Protein AF-A0A5B7JJS6-F1 (afdb_monomer_lite)

Radius of gyration: 20.57 Å; chains: 1; bounding box: 34×34×62 Å

Organism: Portunus trituberculatus (NCBI:txid210409)

Secondary structure (DSSP, 8-state):
--GGGSSS-HHHHHHHTTPPPHHHHHHHHHHHHHHHHHTTSS---HHHH--B-SS--SSS--TTPBPPPP--S-GGGS-SS---------

pLDDT: mean 73.26, std 16.06, range [33.06, 94.62]

Sequence (90 aa):
MVLELKDLTYEERLKEMGLPSIQNRKEQGYLITMYKIVNGIEMIDKEDLVLVTEEPGRTRGHVNKIRKKQCVKDIGKYSFPRERWKVECI

Structure (mmCIF, N/CA/C/O backbone):
data_AF-A0A5B7JJS6-F1
#
_entry.id   AF-A0A5B7JJS6-F1
#
loop_
_atom_site.group_PDB
_atom_site.id
_atom_site.type_symbol
_atom_site.label_atom_id
_atom_site.label_alt_id
_atom_site.label_comp_id
_atom_site.label_asym_id
_atom_site.label_entity_id
_atom_site.label_seq_id
_atom_site.pdbx_PDB_ins_code
_atom_site.Cartn_x
_atom_site.Cartn_y
_atom_site.Cartn_z
_atom_site.occupancy
_atom_site.B_iso_or_equiv
_atom_site.auth_seq_id
_atom_site.auth_comp_id
_atom_site.auth_asym_id
_atom_site.auth_atom_id
_atom_site.pdbx_PDB_model_num
ATOM 1 N N . MET A 1 1 ? 9.609 -14.247 -20.685 1.00 58.09 1 MET A N 1
ATOM 2 C CA . MET A 1 1 ? 10.302 -13.005 -21.092 1.00 58.09 1 MET A CA 1
ATOM 3 C C . MET A 1 1 ? 10.039 -12.807 -22.570 1.00 58.09 1 MET A C 1
ATOM 5 O O . MET A 1 1 ? 10.310 -13.733 -23.321 1.00 58.09 1 MET A O 1
ATOM 9 N N . VAL A 1 2 ? 9.473 -11.667 -22.965 1.00 73.56 2 VAL A N 1
ATOM 10 C CA . VAL A 1 2 ? 9.298 -11.312 -24.382 1.00 73.56 2 VAL A CA 1
ATOM 11 C C . VAL A 1 2 ? 10.684 -11.006 -24.956 1.00 73.56 2 VAL A C 1
ATOM 13 O O . VAL A 1 2 ? 11.428 -10.231 -24.357 1.00 73.56 2 VAL A O 1
ATOM 16 N N . LEU A 1 3 ? 11.065 -11.681 -26.043 1.00 75.38 3 LEU A N 1
ATOM 17 C CA . LEU A 1 3 ? 12.421 -11.616 -26.609 1.00 75.38 3 LEU A CA 1
ATOM 18 C C . LEU A 1 3 ? 12.774 -10.218 -27.139 1.00 75.38 3 LEU A C 1
ATOM 20 O O . LEU A 1 3 ? 13.924 -9.813 -27.024 1.00 75.38 3 LEU 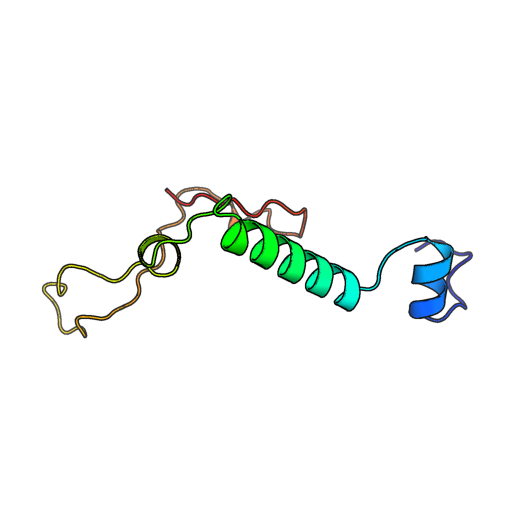A O 1
ATOM 24 N N . GLU A 1 4 ? 11.779 -9.473 -27.616 1.00 75.69 4 GLU A N 1
ATOM 25 C CA . GLU A 1 4 ? 11.909 -8.140 -28.227 1.00 75.69 4 GLU A CA 1
ATOM 26 C C . GLU A 1 4 ? 12.267 -7.028 -27.228 1.00 75.69 4 GLU A C 1
ATOM 28 O O . GLU A 1 4 ? 12.685 -5.946 -27.615 1.00 75.69 4 GLU A O 1
ATOM 33 N N . LEU A 1 5 ? 12.140 -7.298 -25.927 1.00 77.06 5 LEU A N 1
ATOM 34 C CA . LEU A 1 5 ? 12.349 -6.316 -24.862 1.00 77.06 5 LEU A CA 1
ATOM 35 C C . LEU A 1 5 ? 13.626 -6.580 -24.051 1.00 77.06 5 LEU A C 1
ATOM 37 O O . LEU A 1 5 ? 13.821 -5.979 -22.994 1.00 77.06 5 LEU A O 1
ATOM 41 N N . LYS A 1 6 ? 14.472 -7.523 -24.484 1.00 79.69 6 LYS A N 1
ATOM 42 C CA . LYS A 1 6 ? 15.658 -7.944 -23.721 1.00 79.69 6 LYS A CA 1
ATOM 43 C C . LYS A 1 6 ? 16.703 -6.843 -23.578 1.00 79.69 6 LYS A C 1
ATOM 45 O O . LYS A 1 6 ? 17.276 -6.721 -22.498 1.00 79.69 6 LYS A O 1
ATOM 50 N N . ASP A 1 7 ? 16.901 -6.060 -24.631 1.00 87.25 7 ASP A N 1
ATOM 51 C CA . ASP A 1 7 ? 17.984 -5.073 -24.711 1.00 87.25 7 ASP A CA 1
ATOM 52 C C . ASP A 1 7 ? 17.595 -3.713 -24.118 1.00 87.25 7 ASP A C 1
ATOM 54 O O . ASP A 1 7 ? 18.442 -2.852 -23.899 1.00 87.25 7 ASP A O 1
ATOM 58 N N . LEU A 1 8 ? 16.310 -3.532 -23.805 1.00 85.50 8 LEU A N 1
ATOM 59 C CA . LEU A 1 8 ? 15.780 -2.303 -23.234 1.00 85.50 8 LEU A CA 1
ATOM 60 C C . LEU A 1 8 ? 16.012 -2.236 -21.722 1.00 85.50 8 LEU A C 1
ATOM 62 O O . LEU A 1 8 ? 15.913 -3.230 -20.978 1.00 85.50 8 LEU A O 1
ATOM 66 N N . THR A 1 9 ? 16.241 -1.024 -21.227 1.00 90.50 9 THR A N 1
ATOM 67 C CA . THR A 1 9 ? 16.277 -0.768 -19.786 1.00 90.50 9 THR A CA 1
ATOM 68 C C . THR A 1 9 ? 14.904 -1.028 -19.162 1.00 90.50 9 THR A C 1
ATOM 70 O O . THR A 1 9 ? 13.874 -1.076 -19.835 1.00 90.50 9 THR A O 1
ATOM 73 N N . TYR A 1 10 ? 14.866 -1.252 -17.849 1.00 85.31 10 TYR A N 1
ATOM 74 C CA . TYR A 1 10 ? 13.618 -1.567 -17.149 1.00 85.31 10 TYR A CA 1
ATOM 75 C C . TYR A 1 10 ? 12.535 -0.487 -17.340 1.00 85.31 10 TYR A C 1
ATOM 77 O O . TYR A 1 10 ? 11.374 -0.816 -17.573 1.00 85.31 10 TYR A O 1
ATOM 85 N N . GLU A 1 11 ? 12.924 0.789 -17.312 1.00 86.25 11 GLU A N 1
ATOM 86 C CA . GLU A 1 11 ? 12.007 1.920 -17.499 1.00 86.25 11 GLU A CA 1
ATOM 87 C C . GLU A 1 11 ? 11.475 2.014 -18.935 1.00 86.25 11 GLU A C 1
ATOM 89 O O . GLU A 1 11 ? 10.295 2.290 -19.148 1.00 86.25 11 GLU A O 1
ATOM 94 N N . GLU A 1 12 ? 12.312 1.741 -19.937 1.00 88.50 12 GLU A N 1
ATOM 95 C CA . GLU A 1 12 ? 11.891 1.702 -21.344 1.00 88.50 12 GLU A CA 1
ATOM 96 C C . GLU A 1 12 ? 10.927 0.548 -21.602 1.00 88.50 12 GLU A C 1
ATOM 98 O O . GLU A 1 12 ? 9.904 0.734 -22.254 1.00 88.50 12 GLU A O 1
ATOM 103 N N . ARG A 1 13 ? 11.184 -0.621 -21.004 1.00 89.7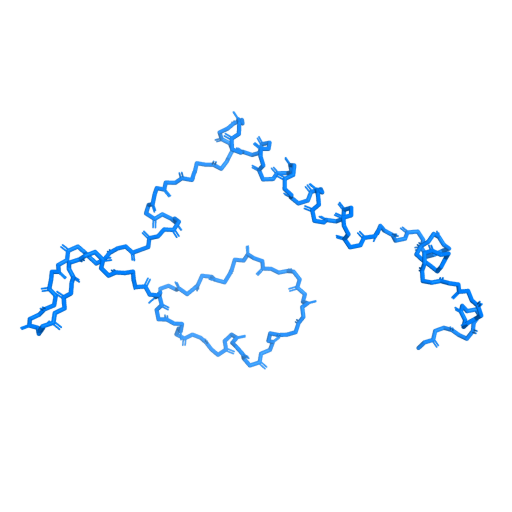5 13 ARG A N 1
ATOM 104 C CA . ARG A 1 13 ? 10.259 -1.761 -21.053 1.00 89.75 13 ARG A CA 1
ATOM 105 C C . ARG A 1 13 ? 8.899 -1.428 -20.459 1.00 89.75 13 ARG A C 1
ATOM 107 O O . ARG A 1 13 ? 7.879 -1.848 -20.999 1.00 89.75 13 ARG A O 1
ATOM 114 N N . LEU A 1 14 ? 8.875 -0.707 -19.339 1.00 88.94 14 LEU A N 1
ATOM 115 C CA . LEU A 1 14 ? 7.625 -0.261 -18.728 1.00 88.94 14 LEU A CA 1
ATOM 116 C C . LEU A 1 14 ? 6.855 0.675 -19.662 1.00 88.94 14 LEU A C 1
ATOM 118 O O . LEU A 1 14 ? 5.652 0.488 -19.827 1.00 88.94 14 LEU A O 1
ATOM 122 N N . LYS A 1 15 ? 7.542 1.625 -20.308 1.00 88.69 15 LYS A N 1
ATOM 123 C CA . LYS A 1 15 ? 6.927 2.543 -21.278 1.00 88.69 15 LYS A CA 1
ATOM 124 C C . LYS A 1 15 ? 6.381 1.813 -22.504 1.00 88.69 15 LYS A C 1
ATOM 126 O O . LYS A 1 15 ? 5.230 2.043 -22.854 1.00 88.69 15 LYS A O 1
ATOM 131 N N . GLU A 1 16 ? 7.161 0.909 -23.091 1.00 90.19 16 GLU A N 1
ATOM 132 C CA . GLU A 1 16 ? 6.765 0.130 -24.273 1.00 90.19 16 GLU A CA 1
ATOM 133 C C . GLU A 1 16 ? 5.543 -0.755 -23.987 1.00 90.19 16 GLU A C 1
ATOM 135 O O . GLU A 1 16 ? 4.611 -0.838 -24.780 1.00 90.19 16 GLU A O 1
ATOM 140 N N . MET A 1 17 ? 5.489 -1.366 -22.799 1.00 88.12 17 MET A N 1
ATOM 141 C CA . MET A 1 17 ? 4.333 -2.157 -22.363 1.00 88.12 17 MET A CA 1
ATOM 142 C C . MET A 1 17 ? 3.153 -1.306 -21.860 1.00 88.12 17 MET A C 1
ATOM 144 O O . MET A 1 17 ? 2.137 -1.870 -21.449 1.00 88.12 17 MET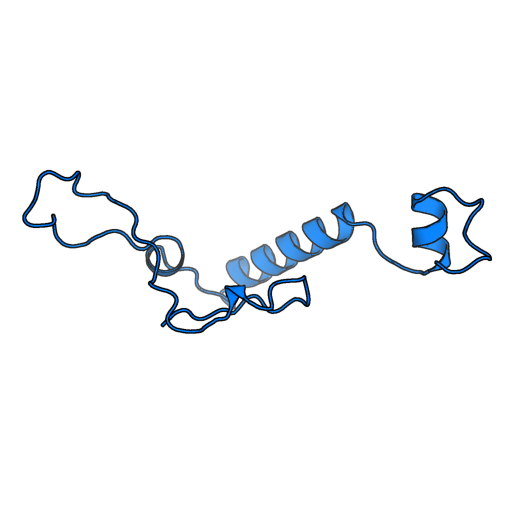 A O 1
ATOM 148 N N . GLY A 1 18 ? 3.276 0.026 -21.819 1.00 89.19 18 GLY A N 1
ATOM 149 C CA . GLY A 1 18 ? 2.255 0.919 -21.261 1.00 89.19 18 GLY A CA 1
ATOM 150 C C . GLY A 1 18 ? 1.986 0.694 -19.768 1.00 89.19 18 GLY A C 1
ATOM 151 O O . GLY A 1 18 ? 0.889 0.969 -19.279 1.00 89.19 18 GLY A O 1
ATOM 152 N N . LEU A 1 19 ? 2.959 0.154 -19.029 1.00 90.62 19 LEU A N 1
ATOM 153 C CA . LEU A 1 19 ? 2.818 -0.193 -17.621 1.00 90.62 19 LEU A CA 1
ATOM 154 C C . LEU A 1 19 ? 3.328 0.936 -16.717 1.00 90.62 19 LEU A C 1
ATOM 156 O O . LEU A 1 19 ? 4.462 1.390 -16.872 1.00 90.62 19 LEU A O 1
ATOM 160 N N . PRO A 1 20 ? 2.559 1.335 -15.689 1.00 89.31 20 PRO A N 1
ATOM 161 C CA . PRO A 1 20 ? 3.054 2.275 -14.698 1.00 89.31 20 PRO A CA 1
ATOM 162 C C . PRO A 1 20 ? 4.148 1.626 -13.846 1.00 89.31 20 PRO A C 1
ATOM 164 O O . PRO A 1 20 ? 4.081 0.425 -13.535 1.00 89.31 20 PRO A O 1
ATOM 167 N N . SER A 1 21 ? 5.119 2.443 -13.430 1.00 90.25 21 SER A N 1
ATOM 168 C CA . SER A 1 21 ? 6.174 2.043 -12.501 1.00 90.25 21 SER A CA 1
ATOM 169 C C . SER A 1 21 ? 5.588 1.606 -11.156 1.00 90.25 21 SER A C 1
ATOM 171 O O . SER A 1 21 ? 4.467 1.960 -10.781 1.00 90.25 21 SER A O 1
ATOM 173 N N . ILE A 1 22 ? 6.357 0.824 -10.398 1.00 90.00 22 ILE A N 1
ATOM 174 C CA . ILE A 1 22 ? 5.937 0.357 -9.069 1.00 90.00 22 ILE A CA 1
ATOM 175 C C . ILE A 1 22 ? 5.688 1.542 -8.128 1.00 90.00 22 ILE A C 1
ATOM 177 O O . ILE A 1 22 ? 4.751 1.500 -7.334 1.00 90.00 22 ILE A O 1
ATOM 181 N N . GLN A 1 23 ? 6.507 2.590 -8.220 1.00 89.19 23 GLN A N 1
ATOM 182 C CA . GLN A 1 23 ? 6.338 3.810 -7.429 1.00 89.19 23 GLN A CA 1
ATOM 183 C C . GLN A 1 23 ? 5.007 4.488 -7.761 1.00 89.19 23 GLN A C 1
ATOM 185 O O . GLN A 1 23 ? 4.200 4.684 -6.857 1.00 89.19 23 GLN A O 1
ATOM 190 N N . ASN A 1 24 ? 4.713 4.690 -9.047 1.00 90.25 24 ASN A N 1
ATOM 191 C CA . ASN A 1 24 ? 3.462 5.311 -9.488 1.00 90.25 24 ASN A CA 1
ATOM 192 C C . ASN A 1 24 ? 2.235 4.509 -9.032 1.00 90.25 24 ASN A C 1
ATOM 194 O O . ASN A 1 24 ? 1.250 5.087 -8.583 1.00 90.25 24 ASN A O 1
ATOM 198 N N . ARG A 1 25 ? 2.292 3.169 -9.086 1.00 91.69 25 ARG A N 1
ATOM 199 C CA . ARG A 1 25 ? 1.199 2.312 -8.585 1.00 91.69 25 ARG A CA 1
ATOM 200 C C . ARG A 1 25 ? 0.983 2.474 -7.082 1.00 91.69 25 ARG A C 1
ATOM 202 O O . ARG A 1 25 ? -0.159 2.519 -6.633 1.00 91.69 25 ARG A O 1
ATOM 209 N N . LYS A 1 26 ? 2.065 2.560 -6.301 1.00 93.00 26 LYS A N 1
ATOM 210 C CA . LYS A 1 26 ? 1.981 2.795 -4.852 1.00 93.00 26 LYS A CA 1
ATOM 211 C C . LYS A 1 26 ? 1.375 4.161 -4.558 1.00 93.00 26 LYS A C 1
ATOM 213 O O . LYS A 1 26 ? 0.451 4.243 -3.759 1.00 93.00 26 LYS A O 1
ATOM 218 N N . GLU A 1 27 ? 1.861 5.204 -5.220 1.00 94.50 27 GLU A N 1
ATOM 219 C CA . GLU A 1 27 ? 1.357 6.572 -5.071 1.00 94.50 27 GLU A CA 1
ATOM 220 C C . GLU A 1 27 ? -0.125 6.673 -5.427 1.00 94.50 27 GLU A C 1
ATOM 222 O O . GLU A 1 27 ? -0.905 7.205 -4.640 1.00 94.50 27 GLU A O 1
ATOM 227 N N . GLN A 1 28 ? -0.543 6.079 -6.547 1.00 94.62 28 GLN A N 1
ATOM 228 C CA . GLN A 1 28 ? -1.957 5.990 -6.913 1.00 94.62 28 GLN A CA 1
ATOM 229 C C . GLN A 1 28 ? -2.776 5.272 -5.837 1.00 94.62 28 GLN A C 1
ATOM 231 O O . GLN A 1 28 ? -3.837 5.760 -5.457 1.00 94.62 28 GLN A O 1
ATOM 236 N N . GLY A 1 29 ? -2.272 4.159 -5.298 1.00 93.81 29 GLY A N 1
ATOM 237 C CA . GLY A 1 29 ? -2.903 3.459 -4.180 1.00 93.81 29 GLY A CA 1
ATOM 238 C C . GLY A 1 29 ? -3.087 4.353 -2.950 1.00 93.81 29 GLY A C 1
ATOM 239 O O . GLY A 1 29 ? -4.187 4.418 -2.406 1.00 93.81 29 GLY A O 1
ATOM 240 N N . TYR A 1 30 ? -2.050 5.095 -2.546 1.00 92.12 30 TYR A N 1
ATOM 241 C CA . TYR A 1 30 ? -2.133 6.031 -1.419 1.00 92.12 30 TYR A CA 1
ATOM 242 C C . TYR A 1 30 ? -3.141 7.154 -1.666 1.00 92.12 30 TYR A C 1
ATOM 244 O O . TYR A 1 30 ? -3.944 7.451 -0.783 1.00 92.12 30 TYR A O 1
ATOM 252 N N . LEU A 1 31 ? -3.136 7.754 -2.859 1.00 94.56 31 LEU A N 1
ATOM 253 C CA . LEU A 1 31 ? -4.066 8.826 -3.218 1.00 94.56 31 LEU A CA 1
ATOM 254 C C . LEU A 1 31 ? -5.518 8.343 -3.220 1.00 94.56 31 LEU A C 1
ATOM 256 O O . LEU A 1 31 ? -6.394 9.049 -2.724 1.00 94.56 31 LEU A O 1
ATOM 260 N N . ILE A 1 32 ? -5.773 7.129 -3.714 1.00 93.00 32 ILE A N 1
ATOM 261 C CA . ILE A 1 32 ? -7.102 6.510 -3.668 1.00 93.00 32 ILE A CA 1
ATOM 262 C C . ILE A 1 32 ? -7.547 6.324 -2.216 1.00 93.00 32 ILE A C 1
ATOM 264 O O . ILE A 1 32 ? -8.659 6.721 -1.870 1.00 93.00 32 ILE A O 1
ATOM 268 N N . THR A 1 33 ? -6.693 5.767 -1.355 1.00 88.81 33 THR A N 1
ATOM 269 C CA . THR A 1 33 ? -7.011 5.584 0.070 1.00 88.81 33 THR A CA 1
ATOM 270 C C . THR A 1 33 ? -7.303 6.922 0.751 1.00 88.81 33 THR A C 1
ATOM 272 O O . THR A 1 33 ? -8.322 7.062 1.422 1.00 88.81 33 THR A O 1
ATOM 275 N N . MET A 1 34 ? -6.472 7.941 0.517 1.00 90.81 34 MET A N 1
ATOM 276 C CA . MET A 1 34 ? -6.688 9.287 1.059 1.00 90.81 34 MET A CA 1
ATOM 277 C C . MET A 1 34 ? -8.007 9.897 0.583 1.00 90.81 34 MET A C 1
ATOM 279 O O . MET A 1 34 ? -8.754 10.438 1.394 1.00 90.81 34 MET A O 1
ATOM 283 N N . TYR A 1 35 ? -8.329 9.782 -0.706 1.00 91.81 35 TYR A N 1
ATOM 284 C CA . TYR A 1 35 ? -9.594 10.268 -1.255 1.00 91.81 35 TYR A CA 1
ATOM 285 C C . TYR A 1 35 ? -10.800 9.596 -0.588 1.00 91.81 35 TYR A C 1
ATOM 287 O O . TYR A 1 35 ? -11.782 10.266 -0.266 1.00 91.81 35 TYR A O 1
ATOM 295 N N . LYS A 1 36 ? -10.735 8.282 -0.351 1.00 88.50 36 LYS A N 1
ATOM 296 C CA . LYS A 1 36 ? -11.820 7.556 0.317 1.00 88.50 36 LYS A CA 1
ATOM 297 C C . LYS A 1 36 ? -12.006 7.986 1.771 1.00 88.50 36 LYS A C 1
ATOM 299 O O . LYS A 1 36 ? -13.150 8.121 2.196 1.00 88.50 36 LYS A O 1
ATOM 304 N N . ILE A 1 37 ? -10.914 8.247 2.491 1.00 86.94 37 ILE A N 1
ATOM 305 C CA . ILE A 1 37 ? -10.951 8.752 3.872 1.00 86.94 37 ILE A CA 1
ATOM 306 C C . ILE A 1 37 ? -11.537 10.168 3.910 1.00 86.94 37 ILE A C 1
ATOM 308 O O . ILE A 1 37 ? -12.469 10.431 4.664 1.00 86.94 37 ILE A O 1
ATOM 312 N N . VAL A 1 38 ? -11.023 11.081 3.077 1.00 89.31 38 VAL A N 1
ATOM 313 C CA . VAL A 1 38 ? -11.430 12.499 3.072 1.00 89.31 38 VAL A CA 1
ATOM 314 C C . VAL A 1 38 ? -12.908 12.665 2.726 1.00 89.31 38 VAL A C 1
ATOM 316 O O . VAL A 1 38 ? -13.583 13.502 3.317 1.00 89.31 38 VAL A O 1
ATOM 319 N N . ASN A 1 39 ? -13.428 11.854 1.804 1.00 91.12 39 ASN A N 1
ATOM 320 C CA . ASN A 1 39 ? -14.838 11.910 1.416 1.00 91.12 39 ASN A CA 1
ATOM 321 C C . ASN A 1 39 ? -15.753 11.037 2.288 1.00 91.12 39 ASN A C 1
ATOM 323 O O . ASN A 1 39 ? -16.933 10.906 1.973 1.00 91.12 39 ASN A O 1
ATOM 327 N N . GLY A 1 40 ? -15.228 10.409 3.347 1.00 83.25 40 GLY A N 1
ATOM 328 C CA . GLY A 1 40 ? -16.008 9.547 4.239 1.00 83.25 40 GLY A CA 1
ATOM 329 C C . GLY A 1 40 ? -16.565 8.284 3.571 1.00 83.25 40 GLY A C 1
ATOM 330 O O . GLY A 1 40 ? -17.525 7.705 4.069 1.00 83.25 40 GLY A O 1
ATOM 331 N N . ILE A 1 41 ? -15.985 7.858 2.443 1.00 84.25 41 ILE A N 1
ATOM 332 C CA . ILE A 1 41 ? -16.359 6.621 1.735 1.00 84.25 41 ILE A CA 1
ATOM 333 C C . ILE A 1 41 ? -15.841 5.401 2.505 1.00 84.25 41 ILE A C 1
ATOM 335 O O . ILE A 1 41 ? -16.521 4.382 2.592 1.00 84.25 41 ILE A O 1
ATOM 339 N N . GLU A 1 42 ? -14.635 5.506 3.065 1.00 78.75 42 GLU A N 1
ATOM 340 C CA . GLU A 1 42 ? -14.083 4.540 4.015 1.00 78.75 42 GLU A CA 1
ATOM 341 C C . GLU A 1 42 ? -13.911 5.250 5.363 1.00 78.75 42 GLU A C 1
ATOM 343 O O . GLU A 1 42 ? -13.014 6.078 5.530 1.00 78.75 42 GLU A O 1
ATOM 348 N N . MET A 1 43 ? -14.795 4.946 6.319 1.00 74.38 43 MET A N 1
ATOM 349 C CA . MET A 1 43 ? -14.567 5.261 7.730 1.00 74.38 43 MET A CA 1
ATOM 350 C C . MET A 1 43 ? -13.570 4.235 8.257 1.00 74.38 43 MET A C 1
ATOM 352 O O . MET A 1 43 ? -13.824 3.036 8.194 1.00 74.38 43 MET A O 1
ATOM 356 N N . ILE A 1 44 ? -12.412 4.708 8.702 1.00 73.38 44 ILE A N 1
ATOM 357 C CA . ILE A 1 44 ? -11.396 3.864 9.319 1.00 73.38 44 ILE A CA 1
ATOM 358 C C . ILE A 1 44 ? -11.463 4.125 10.817 1.00 73.38 44 ILE A C 1
ATOM 360 O O . ILE A 1 44 ? -10.972 5.154 11.290 1.00 73.38 44 ILE A O 1
ATOM 364 N N . ASP A 1 45 ? -12.068 3.194 11.545 1.00 71.31 45 ASP A N 1
ATOM 365 C CA . ASP A 1 45 ? -12.080 3.219 13.002 1.00 71.31 45 ASP A CA 1
ATOM 366 C C . ASP A 1 45 ? -10.757 2.670 13.562 1.00 71.31 45 ASP A C 1
ATOM 368 O O . ASP A 1 45 ? -10.001 1.950 12.897 1.00 71.31 45 ASP A O 1
ATOM 372 N N . LYS A 1 46 ? -10.419 3.036 14.803 1.00 68.56 46 LYS A N 1
ATOM 373 C CA . LYS A 1 46 ? -9.150 2.611 15.429 1.00 68.56 46 LYS A CA 1
ATOM 374 C C . LYS A 1 46 ? -9.101 1.094 15.601 1.00 68.56 46 LYS A C 1
ATOM 376 O O . LYS A 1 46 ? -8.033 0.489 15.506 1.00 68.56 46 LYS A O 1
ATOM 381 N N . GLU A 1 47 ? -10.268 0.510 15.810 1.00 68.44 47 GLU A N 1
ATOM 382 C CA . GLU A 1 47 ? -10.533 -0.905 16.000 1.00 68.44 47 GLU A CA 1
ATOM 383 C C . GLU A 1 47 ? -10.306 -1.704 14.701 1.00 68.44 47 GLU A C 1
ATOM 385 O O . GLU A 1 47 ? -9.867 -2.855 14.762 1.00 68.44 47 GLU A O 1
ATOM 390 N N . ASP A 1 48 ? -10.500 -1.080 13.530 1.00 67.62 48 ASP A N 1
ATOM 391 C CA . ASP A 1 48 ? -10.193 -1.675 12.220 1.00 67.62 48 ASP A CA 1
ATOM 392 C C . ASP A 1 48 ? -8.688 -1.688 11.920 1.00 67.62 48 ASP A C 1
ATOM 394 O O . ASP A 1 48 ? -8.184 -2.579 11.230 1.00 67.62 48 ASP A O 1
ATOM 398 N N . LEU A 1 49 ? -7.951 -0.709 12.451 1.00 71.44 49 LEU A N 1
ATOM 399 C CA . LEU A 1 49 ? -6.504 -0.597 12.263 1.00 71.44 49 LEU A CA 1
ATOM 400 C C . LEU A 1 49 ? -5.723 -1.517 13.199 1.00 71.44 49 LEU A C 1
ATOM 402 O O . LEU A 1 49 ? -4.730 -2.128 12.789 1.00 71.44 49 LEU A O 1
ATOM 406 N N . VAL A 1 50 ? -6.128 -1.588 14.468 1.00 69.12 50 VAL A N 1
ATOM 407 C CA . VAL A 1 50 ? -5.393 -2.310 15.507 1.00 69.12 50 VAL A CA 1
ATOM 408 C C . VAL A 1 50 ? -6.364 -2.997 16.456 1.00 69.12 50 VAL A C 1
ATOM 410 O O . VAL A 1 50 ? -7.081 -2.356 17.215 1.00 69.12 50 VAL A O 1
ATOM 413 N N . LEU A 1 51 ? -6.286 -4.325 16.509 1.00 71.31 51 LEU A N 1
ATOM 414 C CA . LEU A 1 51 ? -6.951 -5.091 17.556 1.00 71.31 51 LEU A CA 1
ATOM 415 C C . LEU A 1 51 ? -6.088 -5.067 18.810 1.00 71.31 51 LEU A C 1
ATOM 417 O O . LEU A 1 51 ? -5.066 -5.760 18.902 1.00 71.31 51 LEU A O 1
ATOM 421 N N . VAL A 1 52 ? -6.494 -4.258 19.776 1.00 69.38 52 VAL A N 1
ATOM 422 C CA . VAL A 1 52 ? -5.906 -4.256 21.113 1.00 69.38 52 VAL A CA 1
ATOM 423 C C . VAL A 1 52 ? -6.669 -5.254 21.978 1.00 69.38 52 VAL A C 1
ATOM 425 O O . VAL A 1 52 ? -7.868 -5.459 21.813 1.00 69.38 52 VAL A O 1
ATOM 428 N N . THR A 1 53 ? -5.964 -5.936 22.875 1.00 67.88 53 THR A N 1
ATOM 429 C CA . THR A 1 53 ? -6.624 -6.837 23.825 1.00 67.88 53 THR A CA 1
ATOM 430 C C . THR A 1 53 ? -7.395 -6.005 24.852 1.00 67.88 53 THR A C 1
ATOM 432 O O . THR A 1 53 ? -6.771 -5.246 25.585 1.00 67.88 53 THR A O 1
ATOM 435 N N . GLU A 1 54 ? -8.720 -6.150 24.917 1.00 65.06 54 GLU A N 1
ATOM 436 C CA . GLU A 1 54 ? -9.550 -5.449 25.915 1.00 65.06 54 GLU A CA 1
ATOM 437 C C . GLU A 1 54 ? -9.304 -5.970 27.340 1.00 65.06 54 GLU A C 1
ATOM 439 O O . GLU A 1 54 ? -9.335 -5.202 28.299 1.00 65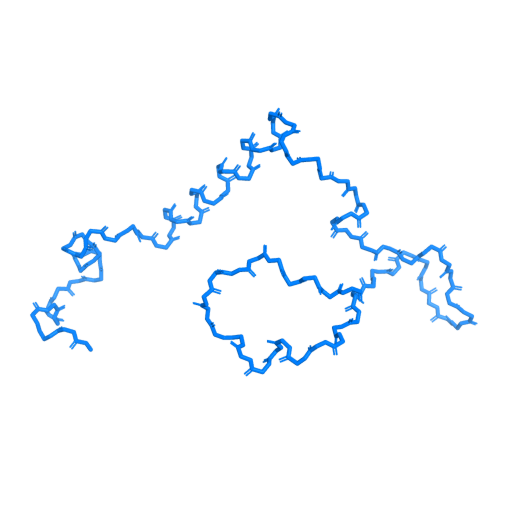.06 54 GLU A O 1
ATOM 444 N N . GLU A 1 55 ? -8.982 -7.262 27.482 1.00 63.22 55 GLU A N 1
ATOM 445 C CA . GLU A 1 55 ? -8.727 -7.889 28.779 1.00 63.22 55 GLU A CA 1
ATOM 446 C C . GLU A 1 55 ? -7.250 -8.274 28.973 1.00 63.22 55 GLU A C 1
ATOM 448 O O . GLU A 1 55 ? -6.659 -8.952 28.122 1.00 63.22 55 GLU A O 1
ATOM 453 N N . PRO A 1 56 ? -6.624 -7.934 30.116 1.00 59.66 56 PRO A N 1
ATOM 454 C CA . PRO A 1 56 ? -5.332 -8.504 30.464 1.00 59.66 56 PRO A CA 1
ATOM 455 C C . PRO A 1 56 ? -5.485 -10.023 30.599 1.00 59.66 56 PRO A C 1
ATOM 457 O O . PRO A 1 56 ? -6.242 -10.518 31.432 1.00 59.66 56 PRO A O 1
ATOM 460 N N . GLY A 1 57 ? -4.760 -10.785 29.776 1.00 61.38 57 GLY A N 1
ATOM 461 C CA . GLY A 1 57 ? -4.733 -12.240 29.914 1.00 61.38 57 GLY A CA 1
ATOM 462 C C . GLY A 1 57 ? -4.358 -12.638 31.347 1.00 61.38 57 GLY A C 1
ATOM 463 O O . GLY A 1 57 ? -3.513 -11.991 31.964 1.00 61.38 57 GLY A O 1
ATOM 464 N N . ARG A 1 58 ? -4.951 -13.723 31.874 1.00 62.06 58 ARG A N 1
ATOM 465 C CA . ARG A 1 58 ? -4.707 -14.246 33.244 1.00 62.06 58 ARG A CA 1
ATOM 466 C C . ARG A 1 58 ? -3.222 -14.496 33.576 1.00 62.06 58 ARG A C 1
ATOM 468 O O . ARG A 1 58 ? -2.891 -14.738 34.732 1.00 62.06 58 ARG A O 1
ATOM 475 N N . THR A 1 59 ? -2.327 -14.443 32.591 1.00 66.31 59 THR A N 1
ATOM 476 C CA . THR A 1 59 ? -0.878 -14.638 32.714 1.00 66.31 59 THR A CA 1
ATOM 477 C C . THR A 1 59 ? -0.098 -13.365 32.382 1.00 66.31 59 THR A C 1
ATOM 479 O O . THR A 1 59 ? -0.475 -12.616 31.484 1.00 66.31 59 THR A O 1
ATOM 482 N N . ARG A 1 60 ? 1.041 -13.170 33.074 1.00 62.25 60 ARG A N 1
ATOM 483 C CA . ARG A 1 60 ? 1.989 -12.038 32.953 1.00 62.25 60 ARG A CA 1
ATOM 484 C C . ARG A 1 60 ? 2.098 -11.490 31.520 1.00 62.25 60 ARG A C 1
ATOM 486 O O . ARG A 1 60 ? 2.846 -12.001 30.687 1.00 62.25 60 ARG A O 1
ATOM 493 N N . GLY A 1 61 ? 1.376 -10.413 31.237 1.00 65.62 61 GLY A N 1
ATOM 494 C CA . GLY A 1 61 ? 1.395 -9.743 29.947 1.00 65.62 61 GLY A CA 1
ATOM 495 C C . GLY A 1 61 ? 0.974 -8.287 30.076 1.00 65.62 61 GLY A C 1
ATOM 496 O O . GLY A 1 61 ? 0.121 -7.959 30.889 1.00 65.62 61 GLY A O 1
ATOM 497 N N . HIS A 1 62 ? 1.593 -7.420 29.276 1.00 71.38 62 HIS A N 1
ATOM 498 C CA . HIS A 1 62 ? 1.208 -6.015 29.178 1.00 71.38 62 HIS A CA 1
ATOM 499 C C . HIS A 1 62 ? -0.222 -5.869 28.631 1.00 71.38 62 HIS A C 1
ATOM 501 O O . HIS A 1 62 ? -0.597 -6.604 27.717 1.00 71.38 62 HIS A O 1
ATOM 507 N N . VAL A 1 63 ? -0.985 -4.911 29.165 1.00 69.50 63 VAL A N 1
ATOM 508 C CA . VAL A 1 63 ? -2.404 -4.683 28.831 1.00 69.50 63 VAL A CA 1
ATOM 509 C C . VAL A 1 63 ? -2.575 -4.288 27.357 1.00 69.50 63 VAL A C 1
ATOM 511 O O . VAL A 1 63 ? -3.372 -4.879 26.643 1.00 69.50 63 VAL A O 1
ATOM 514 N N . ASN A 1 64 ? -1.724 -3.396 26.843 1.00 73.06 64 ASN A N 1
ATOM 515 C CA . ASN A 1 64 ? -1.815 -2.892 25.461 1.00 73.06 64 ASN A CA 1
ATOM 516 C C . ASN A 1 64 ? -1.183 -3.826 24.410 1.00 73.06 64 ASN A C 1
ATOM 518 O O . ASN A 1 64 ? -0.472 -3.374 23.512 1.00 73.06 64 ASN A O 1
ATOM 522 N N . LYS A 1 65 ? -1.357 -5.142 24.535 1.00 75.25 65 LYS A N 1
ATOM 523 C CA . LYS A 1 65 ? -0.853 -6.081 23.524 1.00 75.25 65 LYS A CA 1
ATOM 524 C C . LYS A 1 65 ? -1.740 -6.047 22.282 1.00 75.25 65 LYS A C 1
ATOM 526 O O . LYS A 1 65 ? -2.953 -6.242 22.374 1.00 75.25 65 LYS A O 1
ATOM 531 N N . ILE A 1 66 ? -1.102 -5.868 21.126 1.00 77.19 66 ILE A N 1
ATOM 532 C CA . ILE A 1 66 ? -1.736 -5.999 19.812 1.00 77.19 66 ILE A CA 1
ATOM 533 C C . ILE A 1 66 ? -1.940 -7.487 19.519 1.00 77.19 66 ILE A C 1
ATOM 535 O O . ILE A 1 66 ? -0.990 -8.274 19.596 1.00 77.19 66 ILE A O 1
ATOM 539 N N . ARG A 1 67 ? -3.164 -7.880 19.164 1.00 73.00 67 ARG A N 1
ATOM 540 C CA . ARG A 1 67 ? -3.480 -9.240 18.716 1.00 73.00 67 ARG A CA 1
ATOM 541 C C . ARG A 1 67 ? -3.619 -9.264 17.205 1.00 73.00 67 ARG A C 1
ATOM 543 O O . ARG A 1 67 ? -4.178 -8.364 16.592 1.00 73.00 67 ARG A O 1
ATOM 550 N N . LYS A 1 68 ? -3.111 -10.329 16.595 1.00 70.88 68 LYS A N 1
ATOM 551 C CA . LYS A 1 68 ? -3.413 -10.646 15.199 1.00 70.88 68 LYS A CA 1
ATOM 552 C C . LYS A 1 68 ? -4.663 -11.521 15.177 1.00 70.88 68 LYS A C 1
ATOM 554 O O . LYS A 1 68 ? -4.770 -12.419 16.016 1.00 70.88 68 LYS A O 1
ATOM 559 N N . LYS A 1 69 ? -5.583 -11.282 14.234 1.00 69.31 69 LYS A N 1
ATOM 560 C CA . LYS A 1 69 ? -6.702 -12.209 13.993 1.00 69.31 69 LYS A CA 1
ATOM 561 C C . LYS A 1 69 ? -6.143 -13.578 13.625 1.00 69.31 69 LYS A C 1
ATOM 563 O O . LYS A 1 69 ? -5.137 -13.677 12.917 1.00 69.31 69 LYS A O 1
ATOM 568 N N . GLN A 1 70 ? -6.773 -14.630 14.130 1.00 66.06 70 GLN A N 1
ATOM 569 C CA . GLN A 1 70 ? -6.368 -15.989 13.813 1.00 66.06 70 GLN A CA 1
ATOM 570 C C . GLN A 1 70 ? -6.870 -16.316 12.408 1.00 66.06 70 GLN A C 1
ATOM 572 O O . GLN A 1 70 ? -8.064 -16.285 12.138 1.00 66.06 70 GLN A O 1
ATOM 577 N N . CYS A 1 71 ? -5.962 -16.590 11.478 1.00 63.69 71 CYS A N 1
ATOM 578 C CA . CYS A 1 71 ? -6.363 -16.913 10.117 1.00 63.69 71 CYS A CA 1
ATOM 579 C C . CYS A 1 71 ? -6.821 -18.370 10.041 1.00 63.69 71 CYS A C 1
ATOM 581 O O . CYS A 1 71 ? -6.014 -19.290 10.111 1.00 63.69 71 CYS A O 1
ATOM 583 N N . VAL A 1 72 ? -8.139 -18.559 9.936 1.00 64.69 72 VAL A N 1
ATOM 584 C CA . VAL A 1 72 ? -8.801 -19.877 9.970 1.00 64.69 72 VAL A CA 1
ATOM 585 C C . VAL A 1 72 ? -8.734 -20.604 8.621 1.00 64.69 72 VAL A C 1
ATOM 587 O O . VAL A 1 72 ? -8.895 -21.817 8.546 1.00 64.69 72 VAL A O 1
ATOM 590 N N . LYS A 1 73 ? -8.486 -19.876 7.529 1.00 64.44 73 LYS A N 1
ATOM 591 C CA . LYS A 1 73 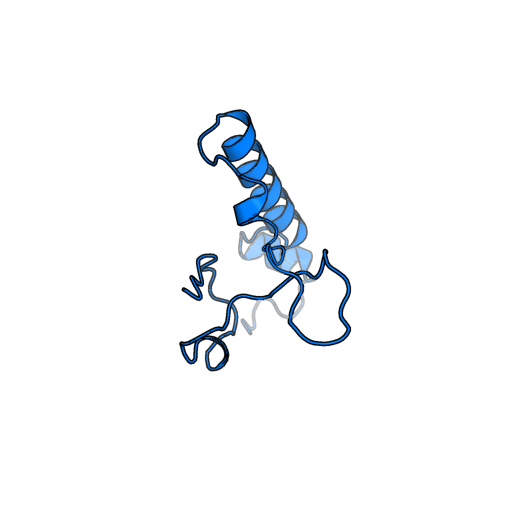? -8.395 -20.447 6.181 1.00 64.44 73 LYS A CA 1
ATOM 592 C C . LYS A 1 73 ? -6.929 -20.555 5.759 1.00 64.44 73 LYS A C 1
ATOM 594 O O . LYS A 1 73 ? -6.118 -19.697 6.104 1.00 64.44 73 LYS A O 1
ATOM 599 N N . ASP A 1 74 ? -6.633 -21.556 4.930 1.00 58.78 74 ASP A N 1
ATOM 600 C CA . ASP A 1 74 ? -5.343 -21.843 4.273 1.00 58.78 74 ASP A CA 1
ATOM 601 C C . ASP A 1 74 ? -4.906 -20.757 3.257 1.00 58.78 74 ASP A C 1
ATOM 603 O O . ASP A 1 74 ? -4.297 -21.021 2.221 1.00 58.78 74 ASP A O 1
ATOM 607 N N . ILE A 1 75 ? -5.223 -19.494 3.533 1.00 59.00 75 ILE A N 1
ATOM 608 C CA . ILE A 1 75 ? -5.008 -18.350 2.646 1.00 59.00 75 ILE A CA 1
ATOM 609 C C . ILE A 1 75 ? -3.514 -18.140 2.364 1.00 59.00 75 ILE A C 1
ATOM 611 O O . ILE A 1 75 ? -3.140 -17.740 1.263 1.00 59.00 75 ILE A O 1
ATOM 615 N N . GLY A 1 76 ? -2.649 -18.481 3.323 1.00 55.69 76 GLY A N 1
ATOM 616 C CA . GLY A 1 76 ? -1.196 -18.415 3.158 1.00 55.69 76 GLY A CA 1
ATOM 617 C C . GLY A 1 76 ? -0.616 -19.442 2.177 1.00 55.69 76 GLY A C 1
ATOM 618 O O . GLY A 1 76 ? 0.545 -19.313 1.805 1.00 55.69 76 GLY A O 1
ATOM 619 N N . LYS A 1 77 ? -1.387 -20.448 1.730 1.00 59.34 77 LYS A N 1
ATOM 620 C CA . LYS A 1 77 ? -0.888 -21.470 0.790 1.00 59.34 77 LYS A CA 1
ATOM 621 C C . LYS A 1 77 ? -0.804 -20.977 -0.658 1.00 59.34 77 LYS A C 1
ATOM 623 O O . LYS A 1 77 ? -0.009 -21.511 -1.423 1.00 59.34 77 LYS A O 1
ATOM 628 N N . TYR A 1 78 ? -1.581 -19.955 -1.029 1.00 54.25 78 TYR A N 1
ATOM 629 C CA . TYR A 1 78 ? -1.658 -19.441 -2.407 1.00 54.25 78 TYR A CA 1
ATOM 630 C C . TYR A 1 78 ? -1.275 -17.958 -2.534 1.00 54.25 78 TYR A C 1
ATOM 632 O O . TYR A 1 78 ? -1.553 -17.332 -3.556 1.00 54.25 78 TYR A O 1
ATOM 640 N N . SER A 1 79 ? -0.636 -17.374 -1.515 1.00 50.28 79 SER A N 1
ATOM 641 C CA . SER A 1 79 ? -0.278 -15.953 -1.482 1.00 50.28 79 SER A CA 1
ATOM 642 C C . SER A 1 79 ? 0.963 -15.637 -2.336 1.00 50.28 79 SER A C 1
ATOM 644 O O . SER A 1 79 ? 2.023 -15.302 -1.815 1.00 50.28 79 SER A O 1
ATOM 646 N N . PHE A 1 80 ? 0.821 -15.727 -3.659 1.00 43.34 80 PHE A N 1
ATOM 647 C CA . PHE A 1 80 ? 1.603 -14.959 -4.636 1.00 43.34 80 PHE A CA 1
ATOM 648 C C . PHE A 1 80 ? 0.659 -13.955 -5.330 1.00 43.34 80 PHE A C 1
ATOM 650 O O . PHE A 1 80 ? -0.540 -14.219 -5.441 1.00 43.34 80 PHE A O 1
ATOM 657 N N . PRO A 1 81 ? 1.133 -12.761 -5.731 1.00 52.91 81 PRO A N 1
ATOM 658 C CA . PRO A 1 81 ? 0.325 -11.550 -5.679 1.00 52.91 81 PRO A CA 1
ATOM 659 C C . PRO A 1 81 ? -0.623 -11.441 -6.878 1.00 52.91 81 PRO A C 1
ATOM 661 O O . PRO A 1 81 ? -0.248 -10.973 -7.950 1.00 52.91 81 PRO A O 1
ATOM 664 N N . ARG A 1 82 ? -1.888 -11.815 -6.681 1.00 38.34 82 ARG A N 1
ATOM 665 C CA . ARG A 1 82 ? -3.009 -11.133 -7.336 1.00 38.34 82 ARG A CA 1
ATOM 666 C C . ARG A 1 82 ? -3.727 -10.339 -6.268 1.00 38.34 82 ARG A C 1
ATOM 668 O O . ARG A 1 82 ? -4.153 -10.888 -5.257 1.00 38.34 82 ARG A O 1
ATOM 675 N N . GLU A 1 83 ? -3.778 -9.037 -6.489 1.00 52.19 83 GLU A N 1
ATOM 676 C CA . GLU A 1 83 ? -4.458 -8.063 -5.653 1.00 52.19 83 GLU A CA 1
ATOM 677 C C . GLU A 1 83 ? -5.840 -8.571 -5.230 1.00 52.19 83 GLU A C 1
ATOM 679 O O . GLU A 1 83 ? -6.759 -8.699 -6.036 1.00 52.19 83 GLU A O 1
ATOM 684 N N . ARG A 1 84 ? -5.978 -8.858 -3.937 1.00 33.06 84 ARG A N 1
ATOM 685 C CA . ARG A 1 84 ? -7.246 -8.807 -3.213 1.00 33.06 84 ARG A CA 1
ATOM 686 C C . ARG A 1 84 ? -6.935 -8.555 -1.747 1.00 33.06 84 ARG A C 1
ATOM 688 O O . ARG A 1 84 ? -6.835 -9.463 -0.927 1.00 33.06 84 ARG A O 1
ATOM 695 N N . TRP A 1 85 ? -6.776 -7.277 -1.424 1.00 36.28 85 TRP A N 1
ATOM 696 C CA . TRP A 1 85 ? -6.852 -6.791 -0.052 1.00 36.28 85 TRP A CA 1
ATOM 697 C C . TRP A 1 85 ? -8.316 -6.818 0.388 1.00 36.28 85 TRP A C 1
ATOM 699 O O . TRP A 1 85 ? -9.024 -5.824 0.337 1.00 36.28 85 TRP A O 1
ATOM 709 N N . LYS A 1 86 ? -8.777 -8.017 0.729 1.00 41.25 86 LYS A N 1
ATOM 710 C CA . LYS A 1 86 ? -9.768 -8.295 1.770 1.00 41.25 86 LYS A CA 1
ATOM 711 C C . LYS A 1 86 ? -9.619 -9.767 2.094 1.00 41.25 86 LYS A C 1
ATOM 713 O O . LYS A 1 86 ? -10.381 -10.630 1.668 1.00 41.25 86 LYS A O 1
ATOM 718 N N . VAL A 1 87 ? -8.527 -10.053 2.787 1.00 45.81 87 VAL A N 1
ATOM 719 C CA . VAL A 1 87 ? -8.386 -11.321 3.474 1.00 45.81 87 VAL A CA 1
ATOM 720 C C . VAL A 1 87 ? -9.026 -11.119 4.838 1.00 45.81 87 VAL A C 1
ATOM 722 O O . VAL A 1 87 ? -8.360 -10.760 5.803 1.00 45.81 87 VAL A O 1
ATOM 725 N N . GLU A 1 88 ? -10.346 -11.268 4.896 1.00 44.75 88 GLU A N 1
ATOM 726 C CA . GLU A 1 88 ? -11.051 -11.374 6.169 1.00 44.75 88 GLU A CA 1
ATOM 727 C C . GLU A 1 88 ? -10.644 -12.709 6.808 1.00 44.75 88 GLU A C 1
ATOM 729 O O . GLU A 1 88 ? -11.213 -13.769 6.537 1.00 44.75 88 GLU A O 1
ATOM 734 N N . CYS A 1 89 ? -9.590 -12.666 7.626 1.00 44.19 89 CYS A N 1
ATOM 735 C CA . CYS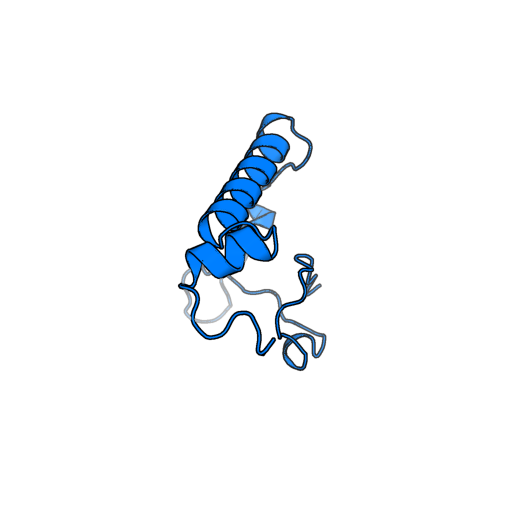 A 1 89 ? -9.485 -13.585 8.749 1.00 44.19 89 CYS A CA 1
ATOM 736 C C . CYS A 1 89 ? -10.587 -13.134 9.717 1.00 44.19 89 CYS A C 1
ATOM 738 O O . CYS A 1 89 ? -10.461 -12.068 10.318 1.00 44.19 89 CYS A O 1
ATOM 740 N N . ILE A 1 90 ? -11.706 -13.869 9.718 1.00 48.88 90 ILE A N 1
ATOM 741 C CA . ILE A 1 90 ? -12.816 -13.700 10.669 1.00 48.88 90 ILE A CA 1
ATOM 742 C C . ILE A 1 90 ? -12.257 -13.875 12.079 1.00 48.88 90 ILE A C 1
ATOM 744 O O . ILE A 1 90 ? -11.540 -14.881 12.285 1.00 48.88 90 ILE A O 1
#

Foldseek 3Di:
DPPVCPVPDPVVVCVVVVHDDPVVVVVVVVVVVVVCCVVVVDDDDPCNVWPFACDDPPDDDDRRDTDDQDQPDPPVVPPDDDDDPPSPSD